Protein AF-A0A1H6F813-F1 (afdb_monomer)

Radius of gyration: 20.9 Å; Cα contacts (8 Å, |Δi|>4): 21; chains: 1; bounding box: 49×14×60 Å

Organism: NCBI:txid1899563

pLDDT: mean 73.12, std 18.39, range [39.09, 94.5]

Nearest PDB structures (foldseek):
  6o35-assembly1_A  TM=8.525E-01  e=3.758E+00  synthetic construct
  6o35-assembly1_B-2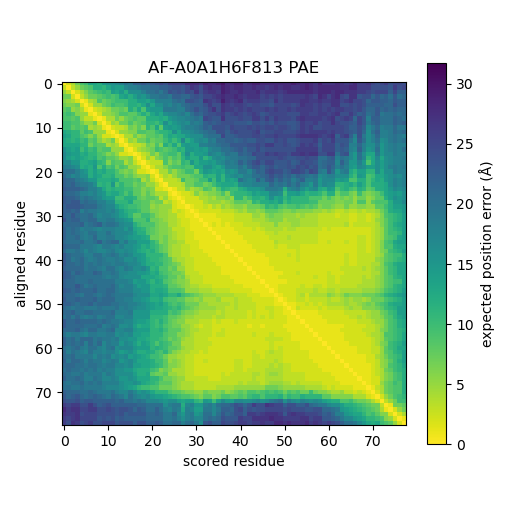  TM=8.602E-01  e=5.866E+00  synthetic construct

Solvent-accessible surface area (backbone atoms only — not comparable to full-atom values): 4422 Å² total; per-residue (Å²): 132,63,73,67,56,55,60,56,48,51,58,56,49,50,58,53,48,49,58,52,47,49,58,54,47,48,56,49,48,51,54,53,49,52,46,52,51,52,46,53,50,46,50,51,36,36,76,70,66,77,35,55,69,70,60,42,48,55,52,49,51,52,45,50,50,53,53,48,52,61,61,65,64,55,80,69,86,125

Mean predicted aligned error: 11.79 Å

Structure (mmCIF, N/CA/C/O backbone):
data_AF-A0A1H6F813-F1
#
_entry.id   AF-A0A1H6F813-F1
#
loop_
_atom_site.group_PDB
_atom_site.id
_atom_site.type_symbol
_atom_site.label_atom_id
_atom_site.label_alt_id
_atom_site.label_comp_id
_atom_site.label_asym_id
_atom_site.label_entity_id
_atom_site.label_seq_id
_atom_site.pdbx_PDB_ins_code
_atom_site.Cartn_x
_atom_site.Cartn_y
_atom_site.Cartn_z
_atom_site.occupancy
_atom_site.B_iso_or_equiv
_atom_site.auth_seq_id
_atom_sit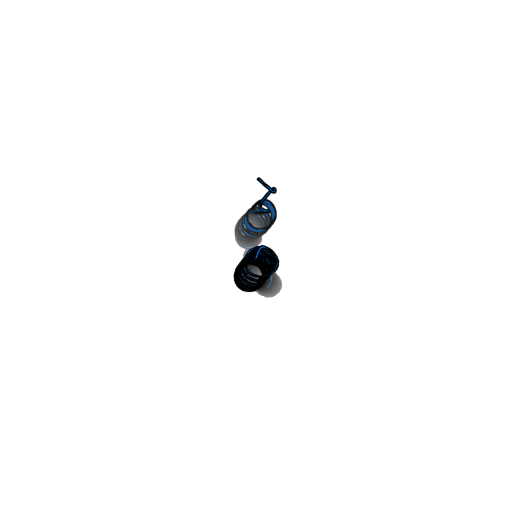e.auth_comp_id
_atom_site.auth_asym_id
_atom_site.auth_atom_id
_atom_site.pdbx_PDB_model_num
ATOM 1 N N . MET A 1 1 ? 31.464 1.557 -43.829 1.00 50.78 1 MET A N 1
ATOM 2 C CA . MET A 1 1 ? 31.217 0.338 -43.017 1.00 50.78 1 MET A CA 1
ATOM 3 C C . MET A 1 1 ? 30.645 0.670 -41.628 1.00 50.78 1 MET A C 1
ATOM 5 O O . MET A 1 1 ? 30.319 -0.246 -40.887 1.00 50.78 1 MET A O 1
ATOM 9 N N . GLU A 1 2 ? 30.455 1.955 -41.298 1.00 51.06 2 GLU A N 1
ATOM 10 C CA . GLU A 1 2 ? 30.116 2.440 -39.947 1.00 51.06 2 GLU A CA 1
ATOM 11 C C . GLU A 1 2 ? 28.610 2.435 -39.629 1.00 51.06 2 GLU A C 1
ATOM 13 O O . GLU A 1 2 ? 28.229 2.124 -38.505 1.00 51.06 2 GLU A O 1
ATOM 18 N N . ALA A 1 3 ? 27.737 2.600 -40.631 1.00 51.25 3 ALA A N 1
ATOM 19 C CA . ALA A 1 3 ? 26.278 2.627 -40.439 1.00 51.25 3 ALA A CA 1
ATOM 20 C C . ALA A 1 3 ? 25.678 1.337 -39.830 1.00 51.25 3 ALA A C 1
ATOM 22 O O . ALA A 1 3 ? 24.578 1.342 -39.285 1.00 51.25 3 ALA A O 1
ATOM 23 N N . ARG A 1 4 ? 26.390 0.202 -39.915 1.00 49.84 4 ARG A N 1
ATOM 24 C CA . ARG A 1 4 ? 25.915 -1.091 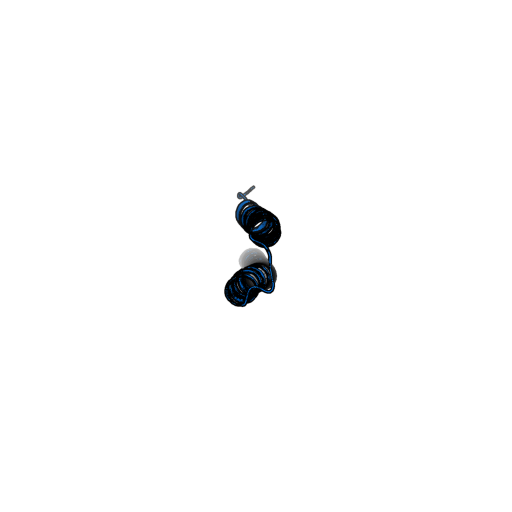-39.385 1.00 49.84 4 ARG A CA 1
ATOM 25 C C . ARG A 1 4 ? 26.178 -1.258 -37.883 1.00 49.84 4 ARG A C 1
ATOM 27 O O . ARG A 1 4 ? 25.561 -2.123 -37.264 1.00 49.84 4 ARG A O 1
ATOM 34 N N . GLY A 1 5 ? 27.108 -0.481 -37.322 1.00 50.97 5 GLY A N 1
ATOM 35 C CA . GLY A 1 5 ? 27.445 -0.501 -35.896 1.00 50.97 5 GLY A CA 1
ATOM 36 C C . GLY A 1 5 ? 26.445 0.289 -35.054 1.00 50.97 5 GLY A C 1
ATOM 37 O O . GLY A 1 5 ? 25.981 -0.216 -34.034 1.00 50.97 5 GLY A O 1
ATOM 38 N N . GLU A 1 6 ? 26.055 1.471 -35.532 1.00 52.78 6 GLU A N 1
ATOM 39 C CA . GLU A 1 6 ? 25.135 2.394 -34.849 1.00 52.78 6 GLU A CA 1
ATOM 40 C C . GLU A 1 6 ? 23.705 1.843 -34.801 1.00 52.78 6 GLU A C 1
ATOM 42 O O . GLU A 1 6 ? 23.155 1.662 -33.715 1.00 52.78 6 GLU A O 1
ATOM 47 N N . ALA A 1 7 ? 23.167 1.395 -35.942 1.00 55.00 7 ALA A N 1
ATOM 48 C CA . ALA A 1 7 ? 21.824 0.809 -36.013 1.00 55.00 7 ALA A CA 1
ATOM 49 C C . ALA A 1 7 ? 21.653 -0.445 -35.128 1.00 55.00 7 ALA A C 1
ATOM 51 O O . ALA A 1 7 ? 20.561 -0.748 -34.650 1.00 55.00 7 ALA A O 1
ATOM 52 N N . ARG A 1 8 ? 22.737 -1.201 -34.887 1.00 53.91 8 ARG A N 1
ATOM 53 C CA . ARG A 1 8 ? 22.717 -2.381 -34.006 1.00 53.91 8 ARG A CA 1
ATOM 54 C C . ARG A 1 8 ? 22.862 -2.010 -32.525 1.00 53.91 8 ARG A C 1
ATOM 56 O O . ARG A 1 8 ? 22.438 -2.791 -31.673 1.00 53.91 8 ARG A O 1
ATOM 63 N N . GLY A 1 9 ? 23.476 -0.866 -32.222 1.00 54.00 9 GLY A N 1
ATOM 64 C CA . GLY A 1 9 ? 23.595 -0.317 -30.873 1.00 54.00 9 GLY A CA 1
ATOM 65 C C . GLY A 1 9 ? 22.272 0.260 -30.373 1.00 54.00 9 GLY A C 1
ATOM 66 O O . GLY A 1 9 ? 21.832 -0.106 -29.283 1.00 54.00 9 GLY A O 1
ATOM 67 N N . GLU A 1 10 ? 21.606 1.068 -31.199 1.00 55.53 10 GLU A N 1
ATOM 68 C CA . GLU A 1 10 ? 20.323 1.713 -30.878 1.00 55.53 10 GLU A CA 1
ATOM 69 C C . GLU A 1 10 ? 19.199 0.689 -30.693 1.00 55.53 10 GLU A C 1
ATOM 71 O O . GLU A 1 10 ? 18.614 0.612 -29.613 1.00 55.53 10 GLU A O 1
ATOM 76 N N . ALA A 1 11 ? 19.009 -0.224 -31.654 1.00 54.84 11 ALA A N 1
ATOM 77 C CA . ALA A 1 11 ? 17.970 -1.256 -31.567 1.00 54.84 11 ALA A CA 1
ATOM 78 C C . ALA A 1 11 ? 18.128 -2.184 -30.343 1.00 54.84 11 ALA A C 1
ATOM 80 O O . ALA A 1 11 ? 17.155 -2.720 -29.811 1.00 54.84 11 ALA A O 1
ATOM 81 N N . ARG A 1 12 ? 19.365 -2.400 -29.868 1.00 51.69 12 ARG A N 1
ATOM 82 C CA . ARG A 1 12 ? 19.640 -3.223 -28.677 1.00 51.69 12 ARG A CA 1
ATOM 83 C C . ARG A 1 12 ? 19.500 -2.431 -27.373 1.00 51.69 12 ARG A C 1
ATOM 85 O O . ARG A 1 12 ? 19.244 -3.045 -26.334 1.00 51.69 12 ARG A O 1
ATOM 92 N N . GLY A 1 13 ? 19.695 -1.114 -27.420 1.00 51.69 13 GLY A N 1
ATOM 93 C CA . GLY A 1 13 ? 19.474 -0.187 -26.312 1.00 51.69 13 GLY A CA 1
ATOM 94 C C . GLY A 1 13 ? 17.988 0.026 -26.038 1.00 51.69 13 GLY A C 1
ATOM 95 O O . GLY A 1 13 ? 17.559 -0.142 -24.898 1.00 51.69 13 GLY A O 1
ATOM 96 N N . GLU A 1 14 ? 17.201 0.278 -27.084 1.00 53.84 14 GLU A N 1
ATOM 97 C CA . GLU A 1 14 ? 15.750 0.494 -27.003 1.00 53.84 14 GLU A CA 1
ATOM 98 C C . GLU A 1 14 ? 15.018 -0.761 -26.518 1.00 53.84 14 GLU A C 1
ATOM 100 O O . GLU A 1 14 ? 14.366 -0.720 -25.478 1.00 53.84 14 GLU A O 1
ATOM 105 N N . ALA A 1 15 ? 15.258 -1.923 -27.137 1.00 51.16 15 ALA A N 1
ATOM 106 C CA . ALA A 1 15 ? 14.620 -3.177 -26.721 1.00 51.16 15 ALA A CA 1
ATOM 107 C C . ALA A 1 15 ? 14.954 -3.586 -25.269 1.00 51.16 15 ALA A C 1
ATOM 109 O O . ALA A 1 15 ? 14.154 -4.228 -24.586 1.00 51.16 15 ALA A O 1
ATOM 110 N N . ARG A 1 16 ? 16.148 -3.231 -24.761 1.00 48.25 16 ARG A N 1
ATOM 111 C CA . ARG A 1 16 ? 16.509 -3.447 -23.346 1.00 48.25 16 ARG A CA 1
ATOM 112 C C . ARG A 1 16 ? 15.913 -2.391 -22.419 1.00 48.25 16 ARG A C 1
ATOM 114 O O . ARG A 1 16 ? 15.657 -2.719 -21.260 1.00 48.25 16 ARG A O 1
ATOM 121 N N . GLY A 1 17 ? 15.749 -1.158 -22.890 1.00 49.62 17 GLY A N 1
ATOM 122 C CA . GLY A 1 17 ? 15.138 -0.054 -22.153 1.00 49.62 17 GLY A CA 1
ATOM 123 C C . GLY A 1 17 ? 13.639 -0.260 -21.957 1.00 49.62 17 GLY A C 1
ATOM 124 O O . GLY A 1 17 ? 13.165 -0.171 -20.827 1.00 49.62 17 GLY A O 1
ATOM 125 N N . GLU A 1 18 ? 12.928 -0.636 -23.018 1.00 53.31 18 GLU A N 1
ATOM 126 C CA . GLU A 1 18 ? 11.483 -0.886 -23.017 1.00 53.31 18 GLU A CA 1
ATOM 127 C C . GLU A 1 18 ? 11.128 -2.108 -22.169 1.00 53.31 18 GLU A C 1
ATOM 129 O O . GLU A 1 18 ? 10.411 -1.972 -21.183 1.00 53.31 18 GLU A O 1
ATOM 134 N N . ALA A 1 19 ? 11.751 -3.267 -22.414 1.00 49.56 19 ALA A N 1
ATOM 135 C CA . ALA A 1 19 ? 11.470 -4.475 -21.633 1.00 49.56 19 ALA A CA 1
ATOM 136 C C . ALA A 1 19 ? 11.790 -4.313 -20.131 1.00 49.56 19 ALA A C 1
ATOM 138 O O . ALA A 1 19 ? 11.110 -4.874 -19.271 1.00 49.56 19 ALA A O 1
ATOM 139 N N . ARG A 1 20 ? 12.826 -3.536 -19.771 1.00 50.00 20 ARG A N 1
ATOM 140 C CA . ARG A 1 20 ? 13.120 -3.223 -18.357 1.00 50.00 20 ARG A CA 1
ATOM 141 C C . ARG A 1 20 ? 12.173 -2.172 -17.787 1.00 50.00 20 ARG A C 1
ATOM 143 O O . ARG A 1 20 ? 11.908 -2.219 -16.587 1.00 50.00 20 ARG A O 1
ATOM 150 N N . GLY A 1 21 ? 11.720 -1.223 -18.601 1.00 53.22 21 GLY A N 1
ATOM 151 C CA . GLY A 1 21 ? 10.775 -0.176 -18.226 1.00 53.22 21 GLY A CA 1
ATOM 152 C C . GLY A 1 21 ? 9.378 -0.728 -17.962 1.00 53.22 21 GLY A C 1
ATOM 153 O O . GLY A 1 21 ? 8.798 -0.414 -16.925 1.00 53.22 21 GLY A O 1
ATOM 154 N N . GLU A 1 22 ? 8.894 -1.613 -18.829 1.00 58.69 22 GLU A N 1
ATOM 155 C CA . GLU A 1 22 ? 7.587 -2.267 -18.729 1.00 58.69 22 GLU A CA 1
ATOM 156 C C . GLU A 1 22 ? 7.527 -3.209 -17.528 1.00 58.69 22 GLU A C 1
ATOM 158 O O . GLU A 1 22 ? 6.728 -2.985 -16.624 1.00 58.69 22 GLU A O 1
ATOM 163 N N . VAL A 1 23 ? 8.463 -4.158 -17.406 1.00 56.81 23 VAL A N 1
ATOM 164 C CA . VAL A 1 23 ? 8.481 -5.109 -16.277 1.00 56.81 23 VAL A CA 1
ATOM 165 C C . VAL A 1 23 ? 8.621 -4.390 -14.928 1.00 56.81 23 VAL A C 1
ATOM 167 O O . VAL A 1 23 ? 7.988 -4.765 -13.940 1.00 56.81 23 VAL A O 1
ATOM 170 N N . ARG A 1 24 ? 9.433 -3.322 -14.852 1.00 58.47 24 ARG A N 1
ATOM 171 C CA . ARG A 1 24 ? 9.544 -2.511 -13.624 1.00 58.47 24 ARG A CA 1
ATOM 172 C C . ARG A 1 24 ? 8.304 -1.652 -13.383 1.00 58.47 24 ARG A C 1
ATOM 174 O O . ARG A 1 24 ? 7.981 -1.403 -12.223 1.00 58.47 24 ARG A O 1
ATOM 181 N N . GLY A 1 25 ? 7.657 -1.161 -14.436 1.00 60.62 25 GLY A N 1
ATOM 182 C CA . GLY A 1 25 ? 6.441 -0.356 -14.367 1.00 60.62 25 GLY A CA 1
ATOM 183 C C . GLY A 1 25 ? 5.241 -1.170 -13.893 1.00 60.62 25 GLY A C 1
ATOM 184 O O . GLY A 1 25 ? 4.562 -0.752 -12.956 1.00 60.62 25 GLY A O 1
ATOM 185 N N . GLU A 1 26 ? 5.047 -2.356 -14.463 1.00 66.88 26 GLU A N 1
ATOM 186 C CA . GLU A 1 26 ? 3.985 -3.302 -14.113 1.00 66.88 26 GLU A CA 1
ATOM 187 C C . GLU A 1 26 ? 4.152 -3.821 -12.687 1.00 66.88 26 GLU A C 1
ATOM 189 O O . GLU A 1 26 ? 3.269 -3.606 -11.859 1.00 66.88 26 GLU A O 1
ATOM 194 N N . ALA A 1 27 ? 5.325 -4.360 -12.332 1.00 67.12 27 ALA A N 1
ATOM 195 C CA . ALA A 1 27 ? 5.567 -4.875 -10.982 1.00 67.12 27 ALA A CA 1
ATOM 196 C C . ALA A 1 27 ? 5.394 -3.793 -9.895 1.00 67.12 27 ALA A C 1
ATOM 198 O O . ALA A 1 27 ? 4.866 -4.050 -8.810 1.00 67.12 27 ALA A O 1
ATOM 199 N N . LYS A 1 28 ? 5.804 -2.544 -10.173 1.00 67.06 28 LYS A N 1
ATOM 200 C CA . LYS A 1 28 ? 5.575 -1.415 -9.252 1.00 67.06 28 LYS A CA 1
ATOM 201 C C . LYS A 1 28 ? 4.109 -0.990 -9.213 1.00 67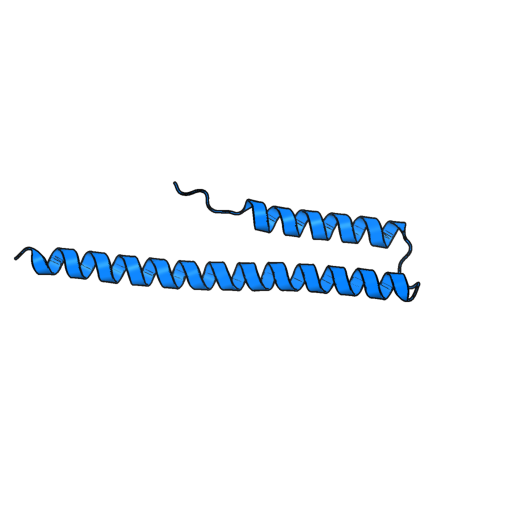.06 28 LYS A C 1
ATOM 203 O O . LYS A 1 28 ? 3.623 -0.619 -8.142 1.00 67.06 28 LYS A O 1
ATOM 208 N N . GLY A 1 29 ? 3.423 -1.007 -10.352 1.00 75.25 29 GLY A N 1
ATOM 209 C CA . GLY A 1 29 ? 1.996 -0.719 -10.463 1.00 75.25 29 GLY A CA 1
ATOM 210 C C . GLY A 1 29 ? 1.159 -1.706 -9.654 1.00 75.25 29 GLY A C 1
ATOM 211 O O . GLY A 1 29 ? 0.351 -1.283 -8.826 1.00 75.25 29 GLY A O 1
ATOM 212 N N . GLU A 1 30 ? 1.431 -2.998 -9.806 1.00 80.50 30 GLU A N 1
ATOM 213 C CA . GLU A 1 30 ? 0.783 -4.086 -9.072 1.00 80.50 30 GLU A CA 1
ATOM 214 C C . GLU A 1 30 ? 1.058 -4.021 -7.568 1.00 80.50 30 GLU A C 1
ATOM 216 O O . GLU A 1 30 ? 0.121 -4.090 -6.768 1.00 80.50 30 GLU A O 1
ATOM 221 N N . ALA A 1 31 ? 2.314 -3.807 -7.157 1.00 80.38 31 ALA A N 1
ATOM 222 C CA . ALA A 1 31 ? 2.662 -3.677 -5.741 1.00 80.38 31 ALA A CA 1
ATOM 223 C C . ALA A 1 31 ? 1.956 -2.471 -5.094 1.00 80.38 31 ALA A C 1
ATOM 225 O O . ALA A 1 31 ? 1.386 -2.566 -4.004 1.00 80.38 31 ALA A O 1
ATOM 226 N N . LYS A 1 32 ? 1.926 -1.328 -5.792 1.00 83.19 32 LYS A N 1
ATOM 227 C CA . LYS A 1 32 ? 1.223 -0.121 -5.337 1.00 83.19 32 LYS A CA 1
ATOM 228 C C . LYS A 1 32 ? -0.295 -0.327 -5.295 1.00 83.19 32 LYS A C 1
ATOM 230 O O . LYS A 1 32 ? -0.944 0.169 -4.374 1.00 83.19 32 LYS A O 1
ATOM 235 N N . GLY A 1 33 ? -0.856 -1.024 -6.282 1.00 81.31 33 GLY A N 1
ATOM 236 C CA . GLY A 1 33 ? -2.275 -1.371 -6.356 1.00 81.31 33 GLY A CA 1
ATOM 237 C C . GLY A 1 33 ? -2.698 -2.281 -5.207 1.00 81.31 33 GLY A C 1
ATOM 238 O O . GLY A 1 33 ? -3.657 -1.971 -4.504 1.00 81.31 33 GLY A O 1
ATOM 239 N N . THR A 1 34 ? -1.914 -3.326 -4.945 1.00 88.38 34 THR A N 1
ATOM 240 C CA . THR A 1 34 ? -2.127 -4.271 -3.841 1.00 88.38 34 THR A CA 1
ATOM 241 C C . THR A 1 34 ? -2.153 -3.560 -2.488 1.00 88.38 34 THR A C 1
ATOM 243 O O . THR A 1 34 ? -3.116 -3.706 -1.736 1.00 88.38 34 THR A O 1
ATOM 246 N N . LEU A 1 35 ? -1.156 -2.716 -2.194 1.00 86.88 35 LEU A N 1
ATOM 247 C CA . LEU A 1 35 ? -1.100 -1.970 -0.927 1.00 86.88 35 LEU A CA 1
ATOM 248 C C . LEU A 1 35 ? -2.272 -0.995 -0.761 1.00 86.88 35 LEU A C 1
ATOM 250 O O . LEU A 1 35 ? -2.824 -0.857 0.330 1.00 86.88 35 LEU A O 1
ATOM 254 N N . LYS A 1 36 ? -2.685 -0.322 -1.843 1.00 85.06 36 LYS A N 1
ATOM 255 C CA . LYS A 1 36 ? -3.875 0.542 -1.823 1.00 85.06 36 LYS A CA 1
ATOM 256 C C . LYS A 1 36 ? -5.158 -0.253 -1.573 1.00 85.06 36 LYS A C 1
ATOM 258 O O . LYS A 1 36 ? -6.008 0.211 -0.819 1.00 85.06 36 LYS A O 1
ATOM 263 N N . GLY A 1 37 ? -5.289 -1.440 -2.165 1.00 85.62 37 GLY A N 1
ATOM 264 C CA . GLY A 1 37 ? -6.411 -2.344 -1.909 1.00 85.62 37 GLY A CA 1
ATOM 265 C C . GLY A 1 37 ? -6.465 -2.802 -0.450 1.00 85.62 37 GLY A C 1
ATOM 266 O O . GLY A 1 37 ? -7.527 -2.783 0.166 1.00 85.62 37 GLY A O 1
ATOM 267 N N . GLN A 1 38 ? -5.312 -3.123 0.140 1.00 89.44 38 GLN A N 1
ATOM 268 C CA . GLN A 1 38 ? -5.210 -3.483 1.557 1.00 89.44 38 GLN A CA 1
ATOM 269 C C . GLN A 1 38 ? -5.601 -2.327 2.490 1.00 89.44 38 GLN A C 1
ATOM 271 O O . GLN A 1 38 ? -6.284 -2.560 3.486 1.00 89.44 38 GLN A O 1
ATOM 276 N N . LEU A 1 39 ? -5.233 -1.084 2.156 1.00 88.62 39 LEU A N 1
ATOM 277 C CA . LEU A 1 39 ? -5.672 0.106 2.898 1.00 88.62 39 LEU A CA 1
ATOM 278 C C . LEU A 1 39 ? -7.195 0.273 2.859 1.00 88.62 39 LEU A C 1
ATOM 280 O O . LEU A 1 39 ? -7.810 0.508 3.899 1.00 88.62 39 LEU A O 1
ATOM 284 N N . LEU A 1 40 ? -7.805 0.105 1.681 1.00 88.44 40 LEU A N 1
ATOM 285 C CA . LEU A 1 40 ? -9.259 0.185 1.525 1.00 88.44 40 LEU A CA 1
ATOM 286 C C . LEU A 1 40 ? -9.970 -0.903 2.342 1.00 88.44 40 LEU A C 1
ATOM 288 O O . LEU A 1 40 ? -10.951 -0.620 3.025 1.00 88.44 40 LEU A O 1
ATOM 292 N N . LEU A 1 41 ? -9.440 -2.129 2.333 1.00 89.06 41 LEU A N 1
ATOM 293 C CA . LEU A 1 41 ? -9.971 -3.223 3.144 1.00 89.06 41 LEU A CA 1
ATOM 294 C C . LEU A 1 41 ? -9.859 -2.920 4.644 1.00 89.06 41 LEU A C 1
ATOM 296 O O . LEU A 1 41 ? -10.828 -3.110 5.373 1.00 89.06 41 LEU A O 1
ATOM 300 N N . CYS A 1 42 ? -8.716 -2.403 5.108 1.00 90.69 42 CYS A N 1
ATOM 301 C CA . CYS A 1 42 ? -8.544 -1.994 6.505 1.00 90.69 42 CYS A CA 1
ATOM 302 C C . CYS A 1 42 ? -9.561 -0.919 6.908 1.00 90.69 42 CYS A C 1
ATOM 304 O O . CYS A 1 42 ? -10.144 -1.002 7.988 1.00 90.69 42 CYS A O 1
ATOM 306 N N . GLN A 1 43 ? -9.811 0.060 6.034 1.00 88.25 43 GLN A N 1
ATOM 307 C CA . GLN A 1 43 ? -10.815 1.096 6.265 1.00 88.25 43 GLN A CA 1
ATOM 308 C C . GLN A 1 43 ? -12.228 0.508 6.346 1.00 88.25 43 GLN A C 1
ATOM 310 O O . GLN A 1 43 ? -12.978 0.851 7.257 1.00 88.25 43 GLN A O 1
ATOM 315 N N . GLN A 1 44 ? -12.581 -0.403 5.438 1.00 90.94 44 GLN A N 1
ATOM 316 C CA . GLN A 1 44 ? -13.890 -1.053 5.438 1.00 90.94 44 GLN A CA 1
ATOM 317 C C . GLN A 1 44 ? -14.102 -1.896 6.700 1.00 90.94 44 GLN A C 1
ATOM 319 O O . GLN A 1 44 ? -15.145 -1.803 7.340 1.00 90.94 44 GLN A O 1
ATOM 324 N N . LEU A 1 45 ? -13.100 -2.681 7.098 1.00 92.38 45 LEU A N 1
ATOM 325 C CA . LEU A 1 45 ? -13.147 -3.493 8.314 1.00 92.38 45 LEU A CA 1
ATOM 326 C C . LEU A 1 45 ? -13.257 -2.625 9.579 1.00 92.38 45 LEU A C 1
ATOM 328 O O . LEU A 1 45 ? -13.961 -2.995 10.517 1.00 92.38 45 LEU A O 1
ATOM 332 N N . TYR A 1 46 ? -12.612 -1.455 9.601 1.00 93.00 46 TYR A N 1
ATOM 333 C CA . TYR A 1 46 ? -12.769 -0.474 10.678 1.00 93.00 46 TYR A CA 1
ATOM 334 C C . TYR A 1 46 ? -14.183 0.119 10.712 1.00 93.00 46 TYR A C 1
ATOM 336 O O . TYR A 1 46 ? -14.810 0.140 11.767 1.00 93.00 46 TYR A O 1
ATOM 344 N N . GLN A 1 47 ? -14.734 0.515 9.560 1.00 91.75 47 GLN A N 1
ATOM 345 C CA . GLN A 1 47 ? -16.113 1.014 9.459 1.00 91.75 47 GLN A CA 1
ATOM 346 C C . GLN A 1 47 ? -17.160 -0.032 9.863 1.00 91.75 47 GLN A C 1
ATOM 348 O O . GLN A 1 47 ? -18.193 0.319 10.423 1.00 91.75 47 GLN A O 1
ATOM 353 N N . GLN A 1 48 ? -16.887 -1.315 9.616 1.00 93.88 48 GLN A N 1
ATOM 354 C CA . GLN A 1 48 ? -17.730 -2.435 10.046 1.00 93.88 48 GLN A CA 1
ATOM 355 C C . GLN A 1 48 ? -17.572 -2.778 11.538 1.00 93.88 48 GLN A C 1
ATOM 357 O O . GLN A 1 48 ? -18.235 -3.690 12.024 1.00 93.88 48 GLN A O 1
ATOM 362 N N . GLY A 1 49 ? -16.686 -2.089 12.269 1.00 93.00 4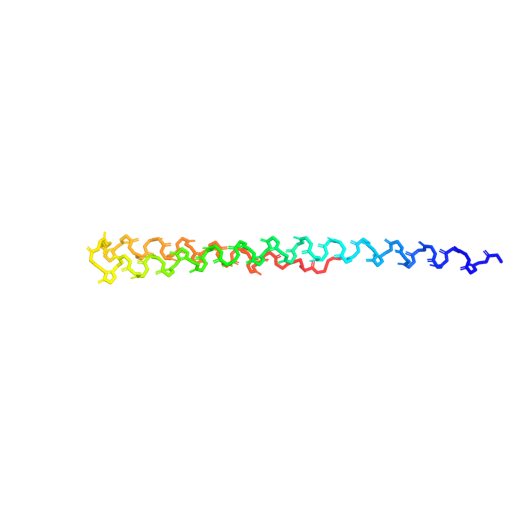9 GLY A N 1
ATOM 363 C CA . GLY A 1 49 ? -16.404 -2.364 13.680 1.00 93.00 49 GLY A CA 1
ATOM 364 C C . GLY A 1 49 ? -15.626 -3.663 13.927 1.00 93.00 49 GLY A C 1
ATOM 365 O O . GLY A 1 49 ? -15.500 -4.092 15.070 1.00 93.00 49 GLY A O 1
ATOM 366 N N . LEU A 1 50 ? -15.089 -4.293 12.875 1.00 93.00 50 LEU A N 1
ATOM 367 C CA . LEU A 1 50 ? -14.297 -5.528 12.956 1.00 93.00 50 LEU A CA 1
ATOM 368 C C . LEU A 1 50 ? -12.834 -5.259 13.343 1.00 93.00 50 LEU A C 1
ATOM 370 O O . LEU A 1 50 ? -12.114 -6.168 13.759 1.00 93.00 50 LEU A O 1
ATOM 374 N N . LEU A 1 51 ? -12.391 -4.005 13.218 1.00 92.06 51 LEU A N 1
ATOM 375 C CA . LEU A 1 51 ? -11.081 -3.537 13.657 1.00 92.06 51 LEU A CA 1
ATOM 376 C C . LEU A 1 51 ? -11.213 -2.475 14.741 1.00 92.06 51 LEU A C 1
ATOM 378 O O . LEU A 1 51 ? -11.934 -1.495 14.587 1.00 92.06 51 LEU A O 1
ATOM 382 N N . SER A 1 52 ? -10.435 -2.636 15.808 1.00 93.81 52 SER A N 1
ATOM 383 C CA . SER A 1 52 ? -10.199 -1.577 16.789 1.00 93.81 52 SER A CA 1
ATOM 384 C C . SER A 1 52 ? -9.372 -0.451 16.166 1.00 93.81 52 SER A C 1
ATOM 386 O O . SER A 1 52 ? -8.544 -0.701 15.285 1.00 93.81 52 SER A O 1
ATOM 388 N N . GLU A 1 53 ? -9.539 0.774 16.663 1.00 92.25 53 GLU A N 1
ATOM 389 C CA . GLU A 1 53 ? -8.816 1.950 16.164 1.00 92.25 53 GLU A CA 1
ATOM 390 C C . GLU A 1 53 ? -7.289 1.759 16.197 1.00 92.25 53 GLU A C 1
ATOM 392 O O . GLU A 1 53 ? -6.617 2.060 15.212 1.00 92.25 53 GLU A O 1
ATOM 397 N N . ASP A 1 54 ? -6.746 1.162 17.263 1.00 94.12 54 ASP A N 1
ATOM 398 C CA . ASP A 1 54 ? -5.305 0.895 17.388 1.00 94.12 54 ASP A 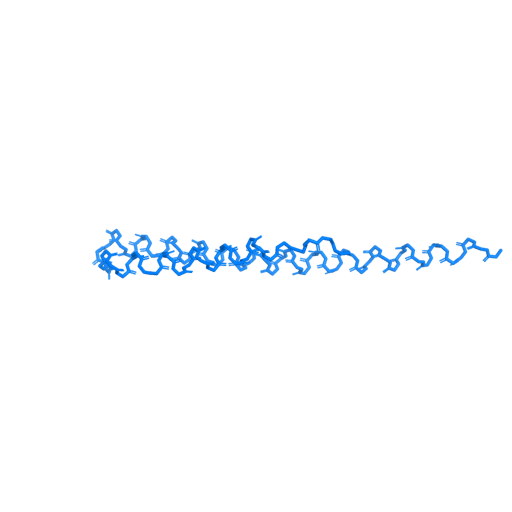CA 1
ATOM 399 C C . ASP A 1 54 ? -4.785 -0.064 16.309 1.00 94.12 54 ASP A C 1
ATOM 401 O O . ASP A 1 54 ? -3.729 0.160 15.714 1.00 94.12 54 ASP A O 1
ATOM 405 N N . LYS A 1 55 ? -5.551 -1.124 16.008 1.00 92.25 55 LYS A N 1
ATOM 406 C CA . LYS A 1 55 ? -5.209 -2.094 14.954 1.00 92.25 55 LYS A CA 1
ATOM 407 C C . LYS A 1 55 ? -5.317 -1.463 13.570 1.00 92.25 55 LYS A C 1
ATOM 409 O O . LYS A 1 55 ? -4.473 -1.712 12.715 1.00 92.25 55 LYS A O 1
ATOM 414 N N . TYR A 1 56 ? -6.340 -0.640 13.348 1.00 93.38 56 TYR A N 1
ATOM 415 C CA . TYR A 1 56 ? -6.500 0.097 12.100 1.00 93.38 56 TYR A CA 1
ATOM 416 C C . TYR A 1 56 ? -5.331 1.064 11.866 1.00 93.38 56 TYR A C 1
ATOM 418 O O . TYR A 1 56 ? -4.759 1.070 10.773 1.00 93.38 56 TYR A O 1
ATOM 426 N N . LYS A 1 57 ? -4.933 1.829 12.892 1.00 94.12 57 LYS A N 1
ATOM 427 C CA . LYS A 1 57 ? -3.790 2.748 12.827 1.00 94.12 57 LYS A CA 1
ATOM 428 C C . LYS A 1 57 ? -2.490 2.007 12.540 1.00 94.12 57 LYS A C 1
ATOM 430 O O . LYS A 1 57 ? -1.826 2.355 11.567 1.00 94.12 57 LYS A O 1
ATOM 435 N N . SER A 1 58 ? -2.169 0.947 13.286 1.00 94.50 58 SER A N 1
ATOM 436 C CA . SER A 1 58 ? -0.900 0.229 13.089 1.00 94.50 58 SER A CA 1
ATOM 437 C C . SER A 1 58 ? -0.789 -0.415 11.701 1.00 94.50 58 SER A C 1
ATOM 439 O O . SER A 1 58 ? 0.253 -0.317 11.046 1.00 94.50 58 SER A O 1
ATOM 441 N N . MET A 1 59 ? -1.875 -1.011 11.194 1.00 91.94 59 MET A N 1
ATOM 442 C CA . MET A 1 59 ? -1.894 -1.582 9.844 1.00 91.94 59 MET A CA 1
ATOM 443 C C . MET A 1 59 ? -1.782 -0.500 8.773 1.00 91.94 59 MET A C 1
ATOM 445 O O . MET A 1 59 ? -1.002 -0.636 7.832 1.00 91.94 59 MET A O 1
ATOM 449 N N . THR A 1 60 ? -2.514 0.602 8.931 1.00 92.56 60 THR A N 1
ATOM 450 C CA . THR A 1 60 ? -2.473 1.735 7.999 1.00 92.56 60 THR A CA 1
ATOM 451 C C . THR A 1 60 ? -1.088 2.378 7.963 1.00 92.56 60 THR A C 1
ATOM 453 O O . THR A 1 60 ? -0.594 2.718 6.888 1.00 92.56 60 THR A O 1
ATOM 456 N N . GLU A 1 61 ? -0.427 2.527 9.110 1.00 94.31 61 GLU A N 1
ATOM 457 C CA . GLU A 1 61 ? 0.941 3.041 9.210 1.00 94.31 61 GLU A CA 1
ATOM 458 C C . GLU A 1 61 ? 1.941 2.135 8.489 1.00 94.31 61 GLU A C 1
ATOM 460 O O . GLU A 1 61 ? 2.710 2.621 7.654 1.00 94.31 61 GLU A O 1
ATOM 465 N N . SER A 1 62 ? 1.880 0.822 8.729 1.00 93.31 62 SER A N 1
ATOM 466 C CA . SER A 1 62 ? 2.743 -0.155 8.054 1.00 93.31 62 SER A CA 1
ATOM 467 C C . SER A 1 62 ? 2.553 -0.134 6.533 1.00 93.31 62 SER A C 1
ATOM 469 O O . SER A 1 62 ? 3.523 -0.029 5.777 1.00 93.31 62 SER A O 1
ATOM 471 N N . LEU A 1 63 ? 1.303 -0.152 6.062 1.00 91.25 63 LEU A N 1
ATOM 472 C CA . LEU A 1 63 ? 0.982 -0.112 4.632 1.00 91.25 63 LEU A CA 1
ATOM 473 C C . LEU A 1 63 ? 1.450 1.195 3.980 1.00 91.25 63 LEU A C 1
ATOM 475 O O . LEU A 1 63 ? 2.023 1.183 2.888 1.00 91.25 63 LEU A O 1
ATOM 479 N N . ASN A 1 64 ? 1.281 2.330 4.662 1.00 89.44 64 ASN A N 1
ATOM 480 C CA . ASN A 1 64 ? 1.785 3.615 4.182 1.00 89.44 64 ASN A CA 1
ATOM 481 C C . ASN A 1 64 ? 3.317 3.666 4.145 1.00 89.44 64 ASN A C 1
ATOM 483 O O . ASN A 1 64 ? 3.887 4.258 3.226 1.00 89.44 64 ASN A O 1
ATOM 487 N N . GLN A 1 65 ? 4.004 3.038 5.101 1.00 91.81 65 GLN A N 1
ATOM 488 C CA . GLN A 1 65 ? 5.461 2.933 5.089 1.00 91.81 65 GLN A CA 1
ATOM 489 C C . GLN A 1 65 ? 5.950 2.116 3.886 1.00 91.81 65 GLN A C 1
ATOM 491 O O . GLN A 1 65 ? 6.872 2.550 3.190 1.00 91.81 65 GLN A O 1
ATOM 496 N N .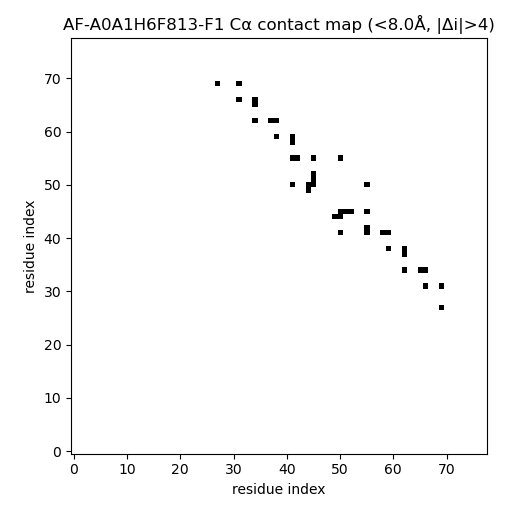 GLN A 1 66 ? 5.295 0.994 3.583 1.00 88.31 66 GLN A N 1
ATOM 497 C CA . GLN A 1 66 ? 5.593 0.178 2.401 1.00 88.31 66 GLN A CA 1
ATOM 498 C C . GLN A 1 66 ? 5.337 0.954 1.101 1.00 88.31 66 GLN A C 1
ATOM 500 O O . GLN A 1 66 ? 6.169 0.956 0.192 1.00 88.31 66 GLN A O 1
ATOM 505 N N . LEU A 1 67 ? 4.239 1.711 1.036 1.00 86.00 67 LEU A N 1
ATOM 506 C CA . LEU A 1 67 ? 3.920 2.555 -0.114 1.00 86.00 67 LEU A CA 1
ATOM 507 C C . LEU A 1 67 ? 4.988 3.638 -0.343 1.00 86.00 67 LEU A C 1
ATOM 509 O O . LEU A 1 67 ? 5.396 3.892 -1.479 1.00 86.00 67 LEU A O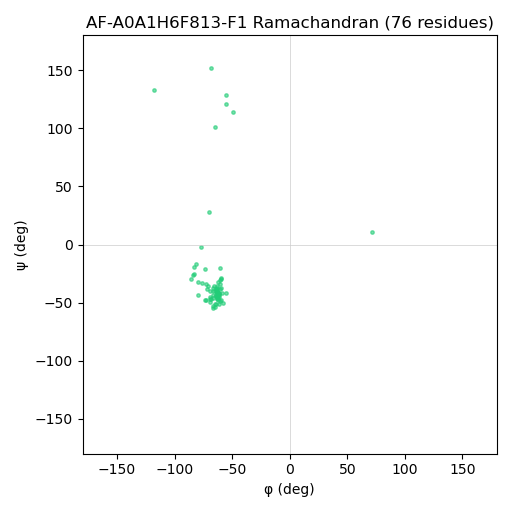 1
ATOM 513 N N . ARG A 1 68 ? 5.477 4.256 0.739 1.00 87.19 68 ARG A N 1
ATOM 514 C 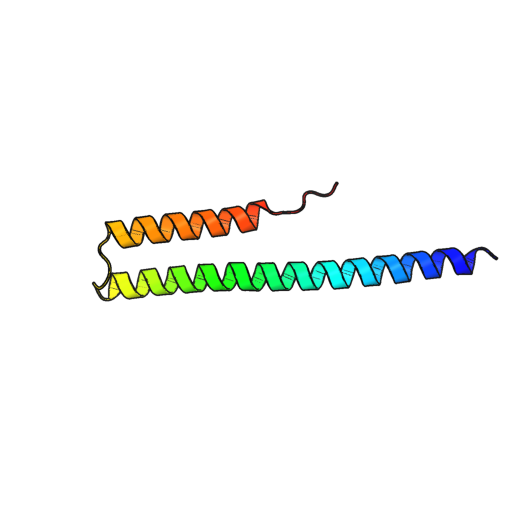CA . ARG A 1 68 ? 6.579 5.230 0.701 1.00 87.19 68 ARG A CA 1
ATOM 515 C C . ARG A 1 68 ? 7.899 4.585 0.289 1.00 87.19 68 ARG A C 1
ATOM 517 O O . ARG A 1 68 ? 8.652 5.206 -0.457 1.00 87.19 68 ARG A O 1
ATOM 524 N N . ALA A 1 69 ? 8.180 3.357 0.725 1.00 86.12 69 ALA A N 1
ATOM 525 C CA . ALA A 1 69 ? 9.367 2.614 0.304 1.00 86.12 69 ALA A CA 1
ATOM 526 C C . ALA A 1 69 ? 9.359 2.361 -1.213 1.00 86.12 69 ALA A C 1
ATOM 528 O O . ALA A 1 69 ? 10.355 2.618 -1.891 1.00 86.12 69 ALA A O 1
ATOM 529 N N . LEU A 1 70 ? 8.204 1.987 -1.776 1.00 81.31 70 LEU A N 1
ATOM 530 C CA . LEU A 1 70 ? 8.038 1.845 -3.225 1.00 81.31 70 LEU A CA 1
ATOM 531 C C . LEU A 1 70 ? 8.230 3.176 -3.969 1.00 81.31 70 LEU A C 1
ATOM 533 O O . LEU A 1 70 ? 8.840 3.192 -5.036 1.00 81.31 70 LEU A O 1
ATOM 537 N N . GLN A 1 71 ? 7.778 4.302 -3.406 1.00 72.25 71 GLN A N 1
ATOM 538 C CA . GLN A 1 71 ? 7.986 5.637 -3.992 1.00 72.25 71 GLN A CA 1
ATOM 539 C C . GLN A 1 71 ? 9.440 6.122 -3.901 1.00 72.25 71 GLN A C 1
ATOM 541 O O . GLN A 1 71 ? 9.919 6.791 -4.817 1.00 72.25 71 GLN A O 1
ATOM 546 N N . ARG A 1 72 ? 10.143 5.788 -2.812 1.00 68.62 72 ARG A N 1
ATOM 547 C CA . ARG A 1 72 ? 11.565 6.106 -2.608 1.00 68.62 72 ARG A CA 1
ATOM 548 C C . ARG A 1 72 ? 12.496 5.242 -3.450 1.00 68.62 72 ARG A C 1
ATOM 550 O O . ARG A 1 72 ? 13.583 5.699 -3.768 1.00 68.62 72 ARG A O 1
ATOM 557 N N . SER A 1 73 ? 12.044 4.076 -3.914 1.00 57.66 73 SER A N 1
ATOM 558 C CA . SER A 1 73 ? 12.726 3.275 -4.944 1.00 57.66 73 SER A CA 1
ATOM 559 C C . SER A 1 73 ? 12.679 3.902 -6.355 1.00 57.66 73 SER A C 1
ATOM 561 O O . SER A 1 73 ? 12.698 3.190 -7.368 1.00 57.66 73 SER A O 1
ATOM 563 N N . LYS A 1 74 ? 12.582 5.238 -6.463 1.00 51.62 74 LYS A N 1
ATOM 564 C CA . LYS A 1 74 ? 12.960 5.931 -7.698 1.00 51.62 74 LYS A CA 1
ATOM 565 C C . LYS A 1 74 ? 14.404 5.513 -7.993 1.00 51.62 74 LYS A C 1
ATOM 567 O O . LYS A 1 74 ? 15.256 5.748 -7.140 1.00 51.62 74 LYS A O 1
ATOM 572 N N . PRO A 1 75 ? 14.694 4.892 -9.148 1.00 47.78 75 PRO A N 1
ATOM 573 C CA . PRO A 1 75 ? 16.058 4.889 -9.627 1.00 47.78 75 PRO A CA 1
ATOM 574 C C . PRO A 1 75 ? 16.362 6.361 -9.914 1.00 47.78 75 PRO A C 1
ATOM 576 O O . PRO A 1 75 ? 15.839 6.933 -10.869 1.00 47.78 75 PRO A O 1
ATOM 579 N N . GLY A 1 76 ? 17.083 7.011 -9.001 1.00 45.34 76 GLY A N 1
ATOM 580 C CA . GLY A 1 76 ? 17.897 8.143 -9.404 1.00 45.34 76 GLY A CA 1
ATOM 581 C C . GLY A 1 76 ? 18.806 7.619 -10.504 1.00 45.34 76 GLY A C 1
ATOM 582 O O . GLY A 1 76 ? 19.363 6.532 -10.357 1.00 45.34 76 GLY A O 1
ATOM 583 N N . ASN A 1 77 ? 18.819 8.325 -11.629 1.00 43.84 77 ASN A N 1
ATOM 584 C CA . ASN A 1 77 ? 19.809 8.133 -12.674 1.00 43.84 77 ASN A CA 1
ATOM 585 C C . ASN A 1 77 ? 21.195 8.131 -12.021 1.00 43.84 77 ASN A C 1
ATOM 587 O O . ASN A 1 77 ? 21.595 9.170 -11.496 1.00 43.84 77 ASN A O 1
ATOM 591 N N . ASP A 1 78 ? 21.872 6.990 -12.067 1.00 39.09 78 ASP A N 1
ATOM 592 C CA . ASP A 1 78 ? 23.319 6.964 -12.263 1.00 39.09 78 ASP A CA 1
ATOM 593 C C . ASP A 1 78 ? 23.562 6.784 -13.767 1.00 39.09 78 ASP A C 1
ATOM 595 O O . ASP A 1 78 ? 22.823 5.970 -14.382 1.00 39.09 78 ASP A O 1
#

Sequence (78 aa):
MEARGEARGEARGEARGEARGEVRGEAKGEAKGTLKGQLLLCQQLYQQGLLSEDKYKSMTESLNQQLRALQRSKPGND

Foldseek 3Di:
DCVVVVVVVVVVVVVVCVVVCVVLVVVLVVLLVVLVVQLVVLVVCVVVVVDDPVRSVVSNVVSVVSNVVSVVPPPDDD

Secondary structure (DSSP, 8-state):
--HHHHHHHHHHHHHHHHHHHHHHHHHHHHHHHHHHHHHHHHHHHHHTT-S-HHHHHHHHHHHHHHHHHHHH------